Protein AF-A0A6N9UIC4-F1 (afdb_monomer_lite)

pLDDT: mean 86.59, std 17.92, range [46.84, 98.38]

Structure (mmCIF, N/CA/C/O backbone):
data_AF-A0A6N9UIC4-F1
#
_entry.id   AF-A0A6N9UIC4-F1
#
loop_
_atom_site.group_PDB
_atom_site.id
_atom_site.type_symbol
_atom_site.label_atom_id
_atom_site.label_alt_id
_atom_site.label_comp_id
_atom_site.label_asym_id
_atom_site.label_entity_id
_atom_site.label_seq_id
_atom_site.pdbx_PDB_ins_code
_atom_site.Cartn_x
_atom_site.Cartn_y
_atom_site.Cartn_z
_atom_site.occupancy
_atom_site.B_iso_or_equiv
_atom_site.auth_seq_id
_atom_site.auth_comp_id
_atom_site.auth_asym_id
_atom_site.auth_atom_id
_atom_site.pdbx_PDB_model_num
ATOM 1 N N . PRO A 1 1 ? 9.371 -10.352 -0.107 1.00 73.31 1 PRO A N 1
ATOM 2 C CA . PRO A 1 1 ? 8.766 -10.157 -1.448 1.00 73.31 1 PRO A CA 1
ATOM 3 C C . PRO A 1 1 ? 9.384 -11.113 -2.473 1.00 73.31 1 PRO A C 1
ATOM 5 O O . PRO A 1 1 ? 10.593 -11.334 -2.415 1.00 73.31 1 PRO A O 1
ATOM 8 N N . ALA A 1 2 ? 8.568 -11.665 -3.376 1.00 83.56 2 ALA A N 1
ATOM 9 C CA . ALA A 1 2 ? 9.018 -12.574 -4.436 1.00 83.56 2 ALA A CA 1
ATOM 10 C C . ALA A 1 2 ? 9.953 -11.887 -5.454 1.00 83.56 2 ALA A C 1
ATOM 12 O O . ALA A 1 2 ? 10.887 -12.509 -5.947 1.00 83.56 2 ALA A O 1
ATOM 13 N N . ALA A 1 3 ? 9.772 -10.582 -5.685 1.00 92.00 3 ALA A N 1
ATOM 14 C CA . ALA A 1 3 ? 10.660 -9.749 -6.492 1.00 92.00 3 ALA A CA 1
ATOM 15 C C . ALA A 1 3 ? 11.072 -8.501 -5.698 1.00 92.00 3 ALA A C 1
ATOM 17 O O . ALA A 1 3 ? 10.268 -7.598 -5.483 1.00 92.00 3 ALA A O 1
ATOM 18 N N . ARG A 1 4 ? 12.327 -8.439 -5.231 1.00 93.81 4 ARG A N 1
ATOM 19 C CA . ARG A 1 4 ? 12.828 -7.262 -4.488 1.00 93.81 4 ARG A CA 1
ATOM 20 C C . ARG A 1 4 ? 13.018 -6.033 -5.382 1.00 93.81 4 ARG A C 1
ATOM 22 O O . ARG A 1 4 ? 12.903 -4.918 -4.889 1.00 93.81 4 ARG A O 1
ATOM 29 N N . SER A 1 5 ? 13.264 -6.235 -6.677 1.00 95.88 5 SER A N 1
ATOM 30 C CA . SER A 1 5 ? 13.394 -5.158 -7.668 1.00 95.88 5 SER A CA 1
ATOM 31 C C . SER A 1 5 ? 12.131 -4.305 -7.791 1.00 95.88 5 SER A C 1
ATOM 33 O O . SER A 1 5 ? 12.241 -3.111 -8.027 1.00 95.88 5 SER A O 1
ATOM 35 N N . ALA A 1 6 ? 10.944 -4.870 -7.547 1.00 95.81 6 ALA A N 1
ATOM 36 C CA . ALA A 1 6 ? 9.688 -4.120 -7.568 1.00 95.81 6 ALA A CA 1
ATOM 37 C C . ALA A 1 6 ? 9.606 -3.025 -6.485 1.00 95.81 6 ALA A C 1
ATOM 39 O O . ALA A 1 6 ? 8.824 -2.091 -6.629 1.00 95.81 6 ALA A O 1
ATOM 40 N N . CYS A 1 7 ? 10.403 -3.132 -5.414 1.00 96.31 7 CYS A N 1
ATOM 41 C CA . CYS A 1 7 ? 10.502 -2.136 -4.343 1.00 96.31 7 CYS A CA 1
ATOM 42 C C . CYS A 1 7 ? 11.688 -1.169 -4.518 1.00 96.31 7 CYS A C 1
ATOM 44 O O . CYS A 1 7 ? 11.874 -0.293 -3.676 1.00 96.31 7 CYS A O 1
ATOM 46 N N . ALA A 1 8 ? 12.523 -1.350 -5.545 1.00 96.38 8 ALA A N 1
ATOM 47 C CA . ALA A 1 8 ? 13.617 -0.434 -5.864 1.00 96.38 8 ALA A CA 1
ATOM 48 C C . ALA A 1 8 ? 13.103 0.743 -6.721 1.00 96.38 8 ALA A C 1
ATOM 50 O O . ALA A 1 8 ? 12.030 0.614 -7.310 1.00 96.38 8 ALA A O 1
ATOM 51 N N . PRO A 1 9 ? 13.845 1.865 -6.828 1.00 97.12 9 PRO A N 1
ATOM 52 C CA . PRO A 1 9 ? 13.491 2.956 -7.740 1.00 97.12 9 PRO A CA 1
ATOM 53 C C . PRO A 1 9 ? 13.198 2.470 -9.167 1.00 97.12 9 PRO A C 1
ATOM 55 O O . PRO A 1 9 ? 13.977 1.687 -9.715 1.00 97.12 9 PRO A O 1
ATOM 58 N N . GLY A 1 10 ? 12.080 2.922 -9.751 1.00 94.94 10 GLY A N 1
ATOM 59 C CA . GLY A 1 10 ? 11.568 2.453 -11.048 1.00 94.94 10 GLY A CA 1
ATOM 60 C C . GLY A 1 10 ? 10.790 1.130 -10.986 1.00 94.94 10 GLY A C 1
ATOM 61 O O . GLY A 1 10 ? 10.357 0.612 -12.015 1.00 94.94 10 GLY A O 1
ATOM 62 N N . GLY A 1 11 ? 10.641 0.540 -9.798 1.00 96.94 11 GLY A N 1
ATOM 63 C CA . GLY A 1 11 ? 9.759 -0.591 -9.543 1.00 96.94 11 GLY A CA 1
ATOM 64 C C . GLY A 1 11 ? 8.358 -0.125 -9.147 1.00 96.94 11 GLY A C 1
ATOM 65 O O . GLY A 1 11 ? 8.202 0.853 -8.420 1.00 96.94 11 GLY A O 1
ATOM 66 N N . ALA A 1 12 ? 7.329 -0.869 -9.561 1.00 96.62 12 ALA A N 1
ATOM 67 C CA . ALA A 1 12 ? 5.931 -0.463 -9.386 1.00 96.62 12 ALA A CA 1
ATOM 68 C C . ALA A 1 12 ? 5.543 -0.143 -7.928 1.00 96.62 12 ALA A C 1
ATOM 70 O O . ALA A 1 12 ? 4.831 0.824 -7.677 1.00 96.62 12 ALA A O 1
ATOM 71 N N . VAL A 1 13 ? 6.035 -0.909 -6.943 1.00 97.00 13 VAL A N 1
ATOM 72 C CA . VAL A 1 13 ? 5.731 -0.650 -5.522 1.00 97.00 13 VAL A CA 1
ATOM 73 C C . VAL A 1 13 ? 6.383 0.652 -5.057 1.00 97.00 13 VAL A C 1
ATOM 75 O O . VAL A 1 13 ? 5.765 1.412 -4.315 1.00 97.00 13 VAL A O 1
ATOM 78 N N . PHE A 1 14 ? 7.619 0.914 -5.490 1.00 97.69 14 PHE A N 1
ATOM 79 C CA . PHE A 1 14 ? 8.328 2.152 -5.168 1.00 97.69 14 PHE A CA 1
ATOM 80 C C . PHE A 1 14 ? 7.617 3.359 -5.781 1.00 97.69 14 PHE A C 1
ATOM 82 O O . PHE A 1 14 ? 7.293 4.312 -5.072 1.00 97.69 14 PHE A O 1
ATOM 89 N N . ASP A 1 15 ? 7.331 3.295 -7.080 1.00 97.44 15 ASP A N 1
ATOM 90 C CA . ASP A 1 15 ? 6.750 4.411 -7.820 1.00 97.44 15 ASP A CA 1
ATOM 91 C C . ASP A 1 15 ? 5.339 4.746 -7.308 1.00 97.44 15 ASP A C 1
ATOM 93 O O . ASP A 1 15 ? 5.027 5.917 -7.088 1.00 97.44 15 ASP A O 1
ATOM 97 N N . ALA A 1 16 ? 4.511 3.735 -7.016 1.00 97.75 16 ALA A N 1
ATOM 98 C CA . ALA A 1 16 ? 3.189 3.933 -6.418 1.00 97.75 16 ALA A CA 1
ATOM 99 C C . ALA A 1 16 ? 3.273 4.569 -5.020 1.00 97.75 16 ALA A C 1
ATOM 101 O O . ALA A 1 16 ? 2.531 5.504 -4.713 1.00 97.75 16 ALA A O 1
ATOM 102 N N . PHE A 1 17 ? 4.198 4.102 -4.174 1.00 97.94 17 PHE A N 1
ATOM 103 C CA . PHE A 1 17 ? 4.385 4.653 -2.832 1.00 97.94 17 PHE A CA 1
ATOM 104 C C . PHE A 1 17 ? 4.759 6.137 -2.889 1.00 97.94 17 PHE A C 1
ATOM 106 O O . PHE A 1 17 ? 4.155 6.957 -2.197 1.00 97.94 17 PHE A O 1
ATOM 113 N N . PHE A 1 18 ? 5.721 6.502 -3.740 1.00 97.69 18 PHE A N 1
ATOM 114 C CA . PHE A 1 18 ? 6.151 7.893 -3.867 1.00 97.69 18 PHE A CA 1
ATOM 115 C C . PHE A 1 18 ? 5.132 8.780 -4.584 1.00 97.69 18 PHE A C 1
ATOM 117 O O . PHE A 1 18 ? 5.050 9.959 -4.245 1.00 97.69 18 PHE A O 1
ATOM 124 N N . ARG A 1 19 ? 4.305 8.239 -5.489 1.00 97.06 19 ARG A N 1
ATOM 125 C CA . ARG A 1 19 ? 3.143 8.960 -6.030 1.00 97.06 19 ARG A CA 1
ATOM 126 C C . ARG A 1 19 ? 2.178 9.357 -4.909 1.00 97.06 19 ARG A C 1
ATOM 128 O O . ARG A 1 19 ? 1.874 10.535 -4.775 1.00 97.06 19 ARG A O 1
ATOM 135 N N . LEU A 1 20 ? 1.779 8.409 -4.058 1.00 96.88 20 LEU A N 1
ATOM 136 C CA . LEU A 1 20 ? 0.887 8.679 -2.923 1.00 96.88 20 LEU A CA 1
ATOM 137 C C . LEU A 1 20 ? 1.488 9.696 -1.941 1.00 96.88 20 LEU A C 1
ATOM 139 O O . LEU A 1 20 ? 0.783 10.581 -1.460 1.00 96.88 20 LEU A O 1
ATOM 143 N N . VAL A 1 21 ? 2.792 9.599 -1.658 1.00 98.12 21 VAL A N 1
ATOM 144 C CA . VAL A 1 21 ? 3.501 10.596 -0.835 1.00 98.12 21 VAL A CA 1
ATOM 145 C C . VAL A 1 21 ? 3.472 11.979 -1.492 1.00 98.12 21 VAL A C 1
ATOM 147 O O . VAL A 1 21 ? 3.227 12.969 -0.803 1.00 98.12 21 VAL A O 1
ATOM 150 N N . ALA A 1 22 ? 3.700 12.063 -2.806 1.00 97.25 22 ALA A N 1
ATOM 151 C CA . ALA A 1 22 ? 3.641 13.321 -3.549 1.00 97.25 22 ALA A CA 1
ATOM 152 C C . ALA A 1 22 ? 2.230 13.937 -3.540 1.00 97.25 22 ALA A C 1
ATOM 154 O O . ALA A 1 22 ? 2.105 15.157 -3.440 1.00 97.25 22 ALA A O 1
ATOM 155 N N . ASP A 1 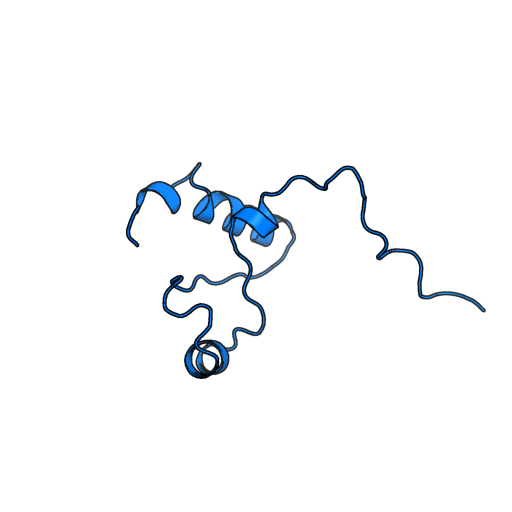23 ? 1.187 13.104 -3.541 1.00 96.06 23 ASP A N 1
ATOM 156 C CA . ASP A 1 23 ? -0.216 13.515 -3.390 1.00 96.06 23 ASP A CA 1
ATOM 157 C C . ASP A 1 23 ? -0.589 13.874 -1.930 1.00 96.06 23 ASP A C 1
ATOM 159 O O . ASP A 1 23 ? -1.736 14.205 -1.626 1.00 96.06 23 ASP A O 1
ATOM 163 N N . GLY A 1 24 ? 0.378 13.839 -1.005 1.00 97.50 24 GLY A N 1
ATOM 164 C CA . GLY A 1 24 ? 0.221 14.243 0.395 1.00 97.50 24 GLY A CA 1
ATOM 165 C C . GLY A 1 24 ? -0.261 13.136 1.336 1.00 97.50 24 GLY A C 1
ATOM 166 O O . GLY A 1 24 ? -0.471 13.394 2.527 1.00 97.50 24 GLY A O 1
ATOM 167 N N . ALA A 1 25 ? -0.421 11.904 0.847 1.00 96.88 25 ALA A N 1
ATOM 168 C CA . ALA A 1 25 ? -0.744 10.765 1.695 1.00 96.88 25 ALA A CA 1
ATOM 169 C C . ALA A 1 25 ? 0.456 10.357 2.569 1.00 96.88 25 ALA A C 1
ATOM 171 O O . ALA A 1 25 ? 1.613 10.690 2.306 1.00 96.88 25 ALA A O 1
ATOM 172 N N . ARG A 1 26 ? 0.183 9.578 3.622 1.00 96.50 26 ARG A N 1
ATOM 173 C CA . ARG A 1 26 ? 1.209 8.971 4.490 1.00 96.50 26 ARG A CA 1
ATOM 174 C C . ARG A 1 26 ? 1.114 7.444 4.426 1.00 96.50 26 ARG A C 1
ATOM 176 O O . ARG A 1 26 ? 0.654 6.830 5.389 1.00 96.50 26 ARG A O 1
ATOM 183 N N . PRO A 1 27 ? 1.461 6.830 3.282 1.00 97.38 27 PRO A N 1
ATOM 184 C CA . PRO A 1 27 ? 1.277 5.401 3.084 1.00 97.38 27 PRO A CA 1
ATOM 185 C C . PRO A 1 27 ? 2.213 4.562 3.963 1.00 97.38 27 PRO A C 1
ATOM 187 O O . PRO A 1 27 ? 3.294 4.987 4.373 1.00 97.38 27 PRO A O 1
ATOM 190 N N . THR A 1 28 ? 1.802 3.319 4.195 1.00 97.44 28 THR A N 1
ATOM 191 C CA . THR A 1 28 ? 2.636 2.230 4.714 1.00 97.44 28 THR A CA 1
ATOM 192 C C . THR A 1 28 ? 2.514 1.034 3.775 1.00 97.44 28 THR A C 1
ATOM 194 O O . THR A 1 28 ? 1.615 0.995 2.937 1.00 97.44 28 THR A O 1
ATOM 197 N N . THR A 1 29 ? 3.414 0.060 3.881 1.00 96.44 29 THR A N 1
ATOM 198 C CA . THR A 1 29 ? 3.387 -1.135 3.026 1.00 96.44 29 THR A CA 1
ATOM 199 C C . THR A 1 29 ? 2.993 -2.375 3.819 1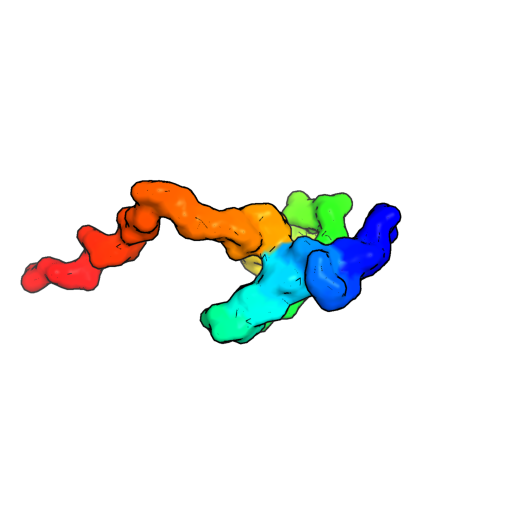.00 96.44 29 THR A C 1
ATOM 201 O O . THR A 1 29 ? 3.360 -2.550 4.983 1.00 96.44 29 THR A O 1
ATOM 204 N N . VAL A 1 30 ? 2.250 -3.260 3.163 1.00 96.88 30 VAL A N 1
ATOM 205 C CA . VAL A 1 30 ? 1.883 -4.591 3.650 1.00 96.88 30 VAL A CA 1
ATOM 206 C C . VAL A 1 30 ? 2.158 -5.602 2.539 1.00 96.88 30 VAL A C 1
ATOM 208 O O . VAL A 1 30 ? 2.156 -5.256 1.360 1.00 96.88 30 VAL A O 1
ATOM 211 N N . LEU A 1 31 ? 2.457 -6.849 2.907 1.00 95.56 31 LEU A N 1
ATOM 212 C CA . LEU A 1 31 ? 2.616 -7.921 1.923 1.00 95.5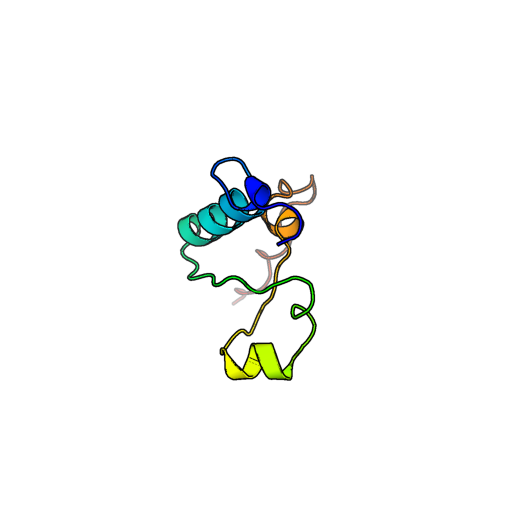6 31 LEU A CA 1
ATOM 213 C C . LEU A 1 31 ? 1.249 -8.333 1.366 1.00 95.56 31 LEU A C 1
ATOM 215 O O . LEU A 1 31 ? 0.264 -8.355 2.100 1.00 95.56 31 LEU A O 1
ATOM 219 N N . ASP A 1 32 ? 1.227 -8.748 0.105 1.00 94.88 32 ASP A N 1
ATOM 220 C CA . ASP A 1 32 ? 0.063 -9.302 -0.600 1.00 94.88 32 ASP A CA 1
ATOM 221 C C . ASP A 1 32 ? -0.670 -10.394 0.197 1.00 94.88 32 ASP A C 1
ATOM 223 O O . ASP A 1 32 ? -1.885 -10.348 0.361 1.00 94.88 32 ASP A O 1
ATOM 227 N N . THR A 1 33 ? 0.079 -11.313 0.805 1.00 96.19 33 THR A N 1
ATOM 228 C CA . THR A 1 33 ? -0.440 -12.400 1.652 1.00 96.19 33 THR A CA 1
ATOM 229 C C . THR A 1 33 ? -1.192 -11.921 2.898 1.00 96.19 33 THR A C 1
ATOM 231 O O . THR A 1 33 ? -1.871 -12.719 3.537 1.00 96.19 33 THR A O 1
ATOM 234 N N . ARG A 1 34 ? -1.083 -10.636 3.258 1.00 96.56 34 ARG A N 1
ATOM 235 C CA . ARG A 1 34 ? -1.785 -10.005 4.389 1.00 96.56 34 ARG A CA 1
ATOM 236 C C . ARG A 1 34 ? -2.723 -8.874 3.964 1.00 96.56 34 ARG A C 1
ATOM 238 O O . ARG A 1 34 ? -3.332 -8.251 4.825 1.00 96.56 34 ARG A O 1
ATOM 245 N N . ALA A 1 35 ? -2.868 -8.614 2.665 1.00 96.88 35 ALA A N 1
ATOM 246 C CA . ALA A 1 35 ? -3.696 -7.520 2.154 1.00 96.88 35 ALA A CA 1
ATOM 247 C C . ALA A 1 35 ? -5.196 -7.701 2.453 1.00 96.88 35 ALA A C 1
ATOM 249 O O . ALA A 1 35 ? -5.926 -6.720 2.515 1.00 96.88 35 ALA A O 1
ATOM 250 N N . ALA A 1 36 ? -5.647 -8.940 2.674 1.00 97.00 36 ALA A N 1
ATOM 251 C CA . ALA A 1 36 ? -7.020 -9.266 3.069 1.00 97.00 36 ALA A CA 1
ATOM 252 C C . ALA A 1 36 ? -7.164 -9.633 4.564 1.00 97.00 36 ALA A C 1
ATOM 254 O O . ALA A 1 36 ? -8.265 -9.945 5.016 1.00 97.00 36 ALA A O 1
ATOM 255 N N . ASP A 1 37 ? -6.074 -9.617 5.341 1.00 98.19 37 ASP A N 1
ATOM 256 C CA . ASP A 1 37 ? -6.091 -9.953 6.770 1.00 98.19 37 ASP A CA 1
ATOM 257 C C . ASP A 1 37 ? -6.557 -8.740 7.586 1.00 98.19 37 ASP A C 1
ATOM 259 O O . ASP A 1 37 ? -5.768 -7.905 8.030 1.00 98.19 37 ASP A O 1
ATOM 263 N N . THR A 1 38 ? -7.871 -8.630 7.772 1.00 97.38 38 THR A N 1
ATOM 264 C CA . THR A 1 38 ? -8.501 -7.481 8.438 1.00 97.38 38 THR A CA 1
ATOM 265 C C . THR A 1 38 ? -8.003 -7.271 9.866 1.00 97.38 38 THR A C 1
ATOM 267 O O . THR A 1 38 ? -7.853 -6.124 10.288 1.00 97.38 38 THR A O 1
ATOM 270 N N . ALA A 1 39 ? -7.686 -8.342 10.598 1.00 97.94 39 ALA A N 1
ATOM 271 C CA . ALA A 1 39 ? -7.144 -8.246 11.950 1.00 97.94 39 ALA A CA 1
ATOM 272 C C . ALA A 1 39 ? -5.727 -7.656 11.933 1.00 97.94 39 ALA A C 1
ATOM 274 O O . ALA A 1 39 ? -5.419 -6.753 12.717 1.00 97.94 39 ALA A O 1
ATOM 275 N N . HIS A 1 40 ? -4.878 -8.112 11.009 1.00 98.00 40 HIS A N 1
ATOM 276 C CA . HIS A 1 40 ? -3.537 -7.562 10.820 1.00 98.00 40 HIS A CA 1
ATOM 277 C C . HIS A 1 40 ? -3.558 -6.083 10.416 1.00 98.00 40 HIS A C 1
ATOM 279 O O . HIS A 1 40 ? -2.775 -5.288 10.945 1.00 98.00 40 HIS A O 1
ATOM 285 N N . LEU A 1 41 ? -4.447 -5.713 9.492 1.00 98.38 41 LEU A N 1
ATOM 286 C CA . LEU A 1 41 ? -4.593 -4.335 9.025 1.00 98.38 41 LEU A CA 1
ATOM 287 C C . LEU A 1 41 ? -5.093 -3.418 10.147 1.00 98.38 41 LEU A C 1
ATOM 289 O O . LEU A 1 41 ? -4.467 -2.390 10.420 1.00 98.38 41 LEU A O 1
ATOM 293 N N . ALA A 1 42 ? -6.146 -3.828 10.859 1.00 98.12 42 ALA A N 1
ATOM 294 C CA . ALA A 1 42 ? -6.709 -3.069 11.972 1.00 98.12 42 ALA A CA 1
ATOM 295 C C . ALA A 1 42 ? -5.690 -2.861 13.102 1.00 98.12 42 ALA A C 1
ATOM 297 O O . ALA A 1 42 ? -5.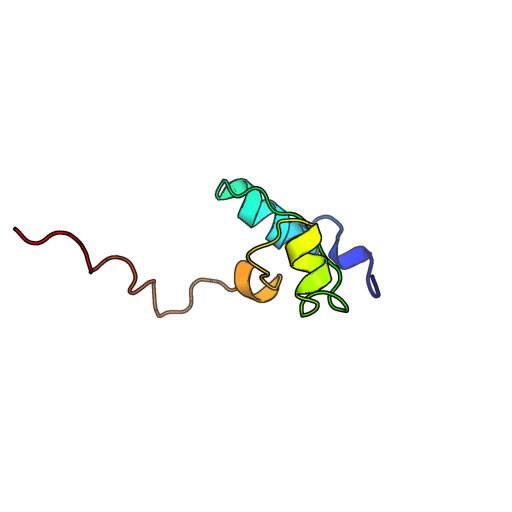545 -1.746 13.600 1.00 98.12 42 ALA A O 1
ATOM 298 N N . ALA A 1 43 ? -4.914 -3.892 13.452 1.00 98.25 43 ALA A N 1
ATOM 299 C CA . ALA A 1 43 ? -3.857 -3.791 14.462 1.00 98.25 43 ALA A CA 1
ATOM 300 C C . ALA A 1 43 ? -2.752 -2.781 14.094 1.00 98.25 43 ALA A C 1
ATOM 302 O O . ALA A 1 43 ? -2.051 -2.280 14.973 1.00 98.25 43 ALA A O 1
ATOM 303 N N . ARG A 1 44 ? -2.590 -2.473 12.802 1.00 97.75 44 ARG A N 1
ATOM 304 C CA . ARG A 1 44 ? -1.642 -1.475 12.286 1.00 97.75 44 ARG A CA 1
ATOM 305 C C . ARG A 1 44 ? -2.280 -0.116 11.992 1.00 97.75 44 ARG A C 1
ATOM 307 O O . ARG A 1 44 ? -1.577 0.775 11.523 1.00 97.75 44 ARG A O 1
ATOM 314 N N . GLY A 1 45 ? -3.580 0.046 12.244 1.00 97.94 45 GLY A N 1
ATOM 315 C CA . GLY A 1 45 ? -4.322 1.260 11.899 1.00 97.94 45 GLY A CA 1
ATOM 316 C C . GLY A 1 45 ? -4.473 1.477 10.390 1.00 97.94 45 GLY A C 1
ATOM 317 O O . GLY A 1 45 ? -4.675 2.608 9.957 1.00 97.94 45 GLY A O 1
ATOM 318 N N . ILE A 1 46 ? -4.344 0.418 9.585 1.00 98.06 46 ILE A N 1
ATOM 319 C CA . ILE A 1 46 ? -4.504 0.487 8.131 1.00 98.06 46 ILE A CA 1
ATOM 320 C C . ILE A 1 46 ? -5.992 0.372 7.806 1.00 98.06 46 ILE A C 1
ATOM 322 O O . ILE A 1 46 ? -6.619 -0.647 8.088 1.00 98.06 46 ILE A O 1
ATOM 326 N N . THR A 1 47 ? -6.548 1.423 7.210 1.00 96.06 47 THR A N 1
ATOM 327 C CA . THR A 1 47 ? -7.975 1.526 6.863 1.00 96.06 47 THR A CA 1
ATOM 328 C C . THR A 1 47 ? -8.255 1.323 5.378 1.00 96.06 47 THR A C 1
ATOM 330 O O . THR A 1 47 ? -9.397 1.092 4.998 1.00 96.06 47 THR A O 1
ATOM 333 N N . GLU A 1 48 ? -7.226 1.424 4.540 1.00 96.06 48 GLU A N 1
ATOM 334 C CA . GLU A 1 48 ? -7.317 1.318 3.088 1.00 96.06 48 GLU A CA 1
ATOM 335 C C . GLU A 1 48 ? -6.077 0.595 2.560 1.00 96.06 48 GLU A C 1
ATOM 337 O O . GLU A 1 48 ? -4.959 0.831 3.027 1.00 96.06 48 GLU A O 1
ATOM 342 N N . VAL A 1 49 ? -6.288 -0.299 1.597 1.00 97.50 49 VAL A N 1
ATOM 343 C CA . VAL A 1 49 ? -5.229 -1.009 0.879 1.00 97.50 49 VAL A CA 1
ATOM 344 C C . VAL A 1 49 ? -5.474 -0.801 -0.608 1.00 97.50 49 VAL A C 1
ATOM 346 O O . VAL A 1 49 ? -6.569 -1.071 -1.092 1.00 97.50 49 VAL A O 1
ATOM 349 N N . VAL A 1 50 ? -4.448 -0.340 -1.317 1.00 97.12 50 VAL A N 1
ATOM 350 C CA . VAL A 1 50 ? -4.451 -0.146 -2.772 1.00 97.12 50 VAL A CA 1
ATOM 351 C C . VAL A 1 50 ? -3.322 -0.965 -3.387 1.00 97.12 50 VAL A C 1
ATOM 353 O O . VAL A 1 50 ? -2.240 -1.065 -2.794 1.00 97.12 50 VAL A O 1
ATOM 356 N N . ALA A 1 51 ? -3.552 -1.565 -4.556 1.00 96.25 51 ALA A N 1
ATOM 357 C CA . ALA A 1 51 ? -2.474 -2.203 -5.299 1.00 96.25 51 ALA A CA 1
ATOM 358 C C . ALA A 1 51 ? -1.658 -1.138 -6.057 1.00 96.25 51 ALA A C 1
ATOM 360 O O . ALA A 1 51 ? -2.202 -0.098 -6.433 1.00 96.25 51 ALA A O 1
ATOM 361 N N . PRO A 1 52 ? -0.361 -1.376 -6.333 1.00 95.94 52 PRO A N 1
ATOM 362 C CA . PRO A 1 52 ? 0.440 -0.455 -7.139 1.00 95.94 52 PRO A CA 1
ATOM 363 C C . PRO A 1 52 ? -0.197 -0.128 -8.493 1.00 95.94 52 PRO A C 1
ATOM 365 O O . PRO A 1 52 ? -0.169 1.023 -8.914 1.00 95.94 52 PRO A O 1
ATOM 368 N N . ASP A 1 53 ? -0.825 -1.115 -9.135 1.00 94.69 53 ASP A N 1
ATOM 369 C CA . ASP A 1 53 ? -1.481 -0.942 -10.433 1.00 94.69 53 ASP A CA 1
ATOM 370 C C . ASP A 1 53 ? -2.688 0.006 -10.355 1.00 94.69 53 ASP A C 1
ATOM 372 O O . ASP A 1 53 ? -2.909 0.771 -11.290 1.00 94.69 53 ASP A O 1
ATOM 376 N N . ASP A 1 54 ? -3.409 0.043 -9.228 1.00 94.31 54 ASP A N 1
ATOM 377 C CA . ASP A 1 54 ? -4.533 0.970 -9.020 1.00 94.31 54 ASP A CA 1
ATOM 378 C C . ASP A 1 54 ? -4.055 2.427 -8.905 1.00 94.31 54 ASP A C 1
ATOM 380 O O . ASP A 1 54 ? -4.757 3.356 -9.299 1.00 94.31 54 ASP A O 1
ATOM 384 N N . VAL A 1 55 ? -2.847 2.630 -8.369 1.00 95.81 55 VAL A N 1
ATOM 385 C CA . VAL A 1 55 ? -2.223 3.954 -8.198 1.00 95.81 55 VAL A CA 1
ATOM 386 C C . VAL A 1 55 ? -1.542 4.419 -9.486 1.00 95.81 55 VAL A C 1
ATOM 388 O O . VAL A 1 55 ? -1.538 5.609 -9.805 1.00 95.81 55 VAL A O 1
ATOM 391 N N . LEU A 1 56 ? -0.909 3.488 -10.204 1.00 94.12 56 LEU A N 1
ATOM 392 C CA . LEU A 1 56 ? -0.122 3.772 -11.404 1.00 94.12 56 LEU A CA 1
ATOM 393 C C . LEU A 1 56 ? -0.948 3.748 -12.688 1.00 94.12 56 LEU A C 1
ATOM 395 O O . LEU A 1 56 ? -0.471 4.254 -13.708 1.00 94.12 56 LEU A O 1
ATOM 399 N N . ALA A 1 57 ? -2.168 3.205 -12.655 1.00 86.75 57 ALA A N 1
ATOM 400 C CA . ALA A 1 57 ? -3.106 3.357 -13.750 1.00 86.75 57 ALA A CA 1
ATOM 401 C C . ALA A 1 57 ? -3.248 4.850 -14.083 1.00 86.75 57 ALA A C 1
ATOM 403 O O . ALA A 1 57 ? -3.591 5.678 -13.237 1.00 86.75 57 ALA A O 1
ATOM 404 N N . ALA A 1 58 ? -2.966 5.208 -15.338 1.00 59.03 58 ALA A N 1
ATOM 405 C CA . ALA A 1 58 ? -3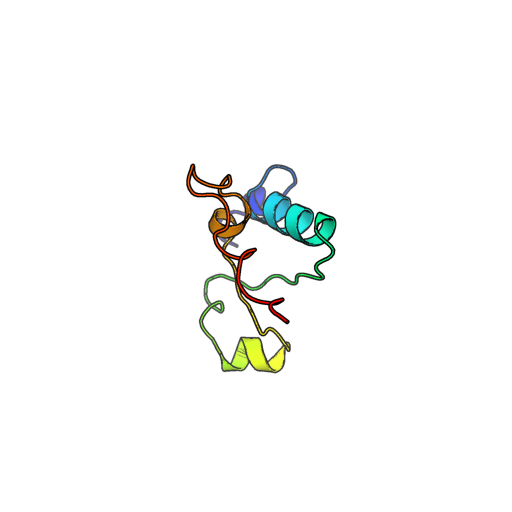.310 6.531 -15.834 1.00 59.03 58 ALA A CA 1
ATOM 406 C C . ALA A 1 58 ? -4.819 6.752 -15.624 1.00 59.03 58 ALA A C 1
ATOM 408 O O . ALA A 1 58 ? -5.579 5.780 -15.718 1.00 59.03 58 ALA A O 1
ATOM 409 N N . PRO A 1 59 ? -5.289 7.992 -15.383 1.00 55.50 59 PRO A N 1
ATOM 410 C CA . PRO A 1 59 ? -6.716 8.259 -15.444 1.00 55.50 59 PRO A CA 1
ATOM 411 C C . PRO A 1 59 ? -7.203 7.756 -16.804 1.00 55.50 59 PRO A C 1
ATOM 413 O O . PRO A 1 59 ? -6.755 8.232 -17.849 1.00 55.50 59 PRO A O 1
ATOM 416 N N . GLY A 1 60 ? -8.062 6.735 -16.793 1.00 48.88 60 GLY A N 1
ATOM 417 C CA . GLY A 1 60 ? -8.701 6.265 -18.012 1.00 48.88 60 GLY A CA 1
ATOM 418 C C . GLY A 1 60 ? -9.429 7.431 -18.697 1.00 48.88 60 GLY A C 1
ATOM 419 O O . GLY A 1 60 ? -9.661 8.470 -18.073 1.00 48.88 60 GLY A O 1
ATOM 420 N N . PRO A 1 61 ? -9.873 7.281 -19.954 1.00 56.81 61 PRO A N 1
ATOM 421 C CA . PRO A 1 61 ? -10.640 8.306 -20.680 1.00 56.81 61 PRO A CA 1
ATOM 422 C C . PRO A 1 61 ? -11.960 8.734 -19.995 1.00 56.81 61 PRO A C 1
ATOM 424 O O . PRO A 1 61 ? -12.710 9.548 -20.530 1.00 56.81 61 PRO A O 1
ATOM 427 N N . HIS A 1 62 ? -12.261 8.205 -18.810 1.00 57.56 62 HIS A N 1
ATOM 428 C CA . HIS A 1 62 ? -13.386 8.562 -17.962 1.00 57.56 62 HIS A CA 1
ATOM 429 C C . HIS A 1 62 ? -12.847 9.243 -16.702 1.00 57.56 62 HIS A C 1
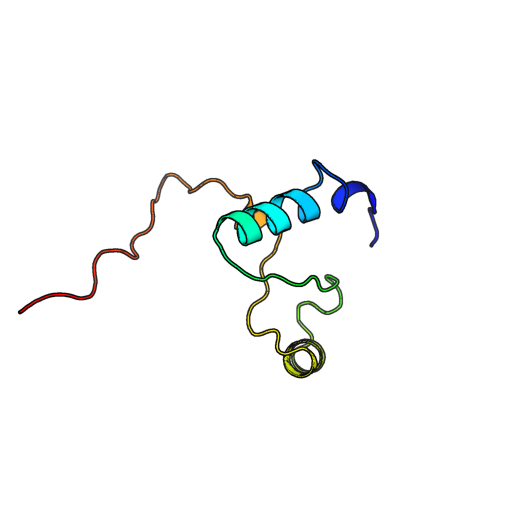ATOM 431 O O . HIS A 1 62 ? -12.687 8.629 -15.648 1.00 57.56 62 HIS A O 1
ATOM 437 N N . GLY A 1 63 ? -12.516 10.527 -16.846 1.00 46.84 63 GLY A N 1
ATOM 438 C CA . GLY A 1 63 ? -12.163 11.385 -15.725 1.00 46.84 63 GLY A CA 1
ATOM 439 C C . GLY A 1 63 ? -13.269 11.387 -14.668 1.00 46.84 63 GLY A C 1
ATOM 440 O O . GLY A 1 63 ? -14.426 11.655 -14.970 1.00 46.84 63 GLY A O 1
ATOM 441 N N . SER A 1 64 ? -12.887 11.040 -13.442 1.00 50.50 64 SER A N 1
ATOM 442 C CA . SER A 1 64 ? -13.424 11.543 -12.172 1.00 50.50 64 SER A CA 1
ATOM 443 C C . SER A 1 64 ? -14.809 12.228 -12.197 1.00 50.50 64 SER A C 1
ATOM 445 O O . SER A 1 64 ? -14.930 13.436 -11.991 1.00 50.50 64 SER A O 1
ATOM 447 N N . ASP A 1 65 ? -15.887 11.437 -12.247 1.00 51.53 65 ASP A N 1
ATOM 448 C CA . ASP A 1 65 ? -17.253 11.857 -11.864 1.00 51.53 65 ASP A CA 1
ATOM 449 C C . ASP A 1 65 ? -17.412 11.984 -10.328 1.00 51.53 65 ASP A C 1
ATOM 451 O O . ASP A 1 65 ? -18.373 11.520 -9.715 1.00 51.53 65 ASP A O 1
ATOM 455 N N . ARG A 1 66 ? -16.419 12.580 -9.655 1.00 57.12 66 ARG A N 1
ATOM 456 C CA . ARG A 1 66 ? -16.454 12.840 -8.202 1.00 57.12 66 ARG A CA 1
ATOM 457 C C . ARG A 1 66 ? -16.582 14.324 -7.855 1.00 57.12 66 ARG A C 1
ATOM 459 O O . ARG A 1 66 ? -16.692 14.659 -6.683 1.00 57.12 66 ARG A O 1
ATOM 466 N N . ALA A 1 67 ? -16.624 15.209 -8.855 1.00 52.59 67 ALA A N 1
ATOM 467 C CA . ALA A 1 67 ? -16.637 16.662 -8.661 1.00 52.59 67 ALA A CA 1
ATOM 468 C C . ALA A 1 67 ? -18.032 17.327 -8.739 1.00 52.59 67 ALA A C 1
ATOM 470 O O . ALA A 1 67 ? -18.111 18.553 -8.713 1.00 52.59 67 ALA A O 1
ATOM 471 N N . ARG A 1 68 ? -19.146 16.575 -8.838 1.00 53.31 68 ARG A N 1
ATOM 472 C CA . ARG A 1 68 ? -20.479 17.164 -9.115 1.00 53.31 68 ARG A CA 1
ATOM 473 C C . ARG A 1 68 ? -21.602 16.870 -8.115 1.00 53.31 68 ARG A C 1
ATOM 475 O O . ARG A 1 68 ? -22.773 16.934 -8.485 1.00 53.31 68 ARG A O 1
ATOM 482 N N . ARG A 1 69 ? -21.296 16.601 -6.842 1.00 58.72 69 ARG A N 1
ATOM 483 C CA . ARG A 1 69 ? -22.316 16.618 -5.776 1.00 58.72 69 ARG A CA 1
ATOM 484 C C . ARG A 1 69 ? -21.801 17.353 -4.547 1.00 58.72 69 ARG A C 1
ATOM 486 O O . ARG A 1 69 ? -20.981 16.821 -3.814 1.00 58.72 69 ARG A O 1
ATOM 493 N N . GLY A 1 70 ? -22.314 18.564 -4.338 1.00 51.72 70 GLY A N 1
ATOM 494 C CA . GLY A 1 70 ? -22.161 19.284 -3.075 1.00 51.72 70 GLY A CA 1
ATOM 495 C C . GLY A 1 70 ? -21.935 20.786 -3.207 1.00 51.72 70 GLY A C 1
ATOM 496 O O . GLY A 1 70 ? -20.924 21.269 -2.725 1.00 51.72 70 GLY A O 1
ATOM 497 N N . SER A 1 71 ? -22.847 21.514 -3.855 1.00 53.94 71 SER A N 1
ATOM 498 C CA . SER A 1 71 ? -23.241 22.871 -3.434 1.00 53.94 71 SER A CA 1
ATOM 499 C C . SER A 1 71 ? -24.390 23.345 -4.326 1.00 53.94 71 SER A C 1
ATOM 501 O O . SER A 1 71 ? -24.178 23.847 -5.428 1.00 53.94 71 SER A O 1
ATOM 503 N N . SER A 1 72 ? -25.617 23.106 -3.872 1.00 47.78 72 SER A N 1
ATOM 504 C CA . SER A 1 72 ? -26.793 23.850 -4.312 1.00 47.78 72 SER A CA 1
ATOM 505 C C . SER A 1 72 ? -27.403 24.434 -3.044 1.00 47.78 72 SER A C 1
ATOM 507 O O . SER A 1 72 ? -27.667 23.678 -2.114 1.00 47.78 72 SER A O 1
ATOM 509 N N . THR A 1 73 ? -27.464 25.764 -3.051 1.00 55.09 73 THR A N 1
ATOM 510 C CA . THR A 1 73 ? -28.421 26.698 -2.431 1.00 55.09 73 THR A CA 1
ATOM 511 C C . THR A 1 73 ? -29.212 26.242 -1.210 1.00 55.09 73 THR A C 1
ATOM 513 O O . THR A 1 73 ? -29.977 25.261 -1.323 1.00 55.09 73 THR A O 1
#

Sequence (73 aa):
PAARSACAPGGAVFDAFFRLVADGARPTTVLDTRAADTAHLAARGITEVVAPDDVLAAPGPHGSDRARRGSST

Radius of gyration: 15.48 Å; chains: 1; bounding box: 42×39×35 Å

Foldseek 3Di:
DVDPVLCDPVHLVVVLCVLCVVVVHDDDDDDPVCQPVPVVCVVVVNPDDDDSCRSPDDPPVDPDPPPPDDDDD

Secondary structure (DSSP, 8-state):
---GGGGSTTSHHHHHHHHHHHTT-------GGGTT-HHHHHHTT------HHHHHS---SS--TTSSSS---

Organism: NCBI:txid285562